Protein AF-A0A3N5Z4B0-F1 (afdb_monomer)

Sequence (175 aa):
MTDTQWPRFEVFLIEDDGKPAEHVGSVHAPDSEMALLNARDVFVRRPQCRGLWVAPAAHVLFKTAQELTDSPPPRQSEPQGTDEERYLVFAKPNHREPLALAHCLSAQSPESALALALALSRTSDCPLWAVVPEAKLTRSSSNEVEAFFQPAETKHYKMHSDFPTGRQMKEIRQK

Solvent-accessible surface area (backbone atoms only — not comparable to full-atom values): 10492 Å² total; per-residue (Å²): 132,83,79,86,72,54,55,50,27,36,33,31,41,18,49,43,98,89,48,60,46,26,58,78,52,72,48,68,26,94,47,71,68,55,33,47,55,52,45,41,74,70,74,60,72,90,65,68,71,69,43,46,34,37,31,51,42,93,61,46,48,73,44,40,48,66,54,44,69,78,55,62,54,64,76,78,72,72,92,86,67,93,62,70,44,51,31,41,33,26,39,14,66,43,96,89,48,65,39,26,54,71,48,79,44,75,25,78,42,68,52,46,37,47,38,53,49,58,71,70,47,89,67,92,68,38,61,36,37,37,32,36,48,51,91,61,48,47,67,60,67,93,81,65,74,79,60,97,75,59,78,66,86,84,60,83,72,90,51,71,82,81,58,61,57,72,60,56,53,53,58,60,74,73,108

Foldseek 3Di:
DPDPWAFKKWKWFDQDPPFFTFTDGMDGDNDQVRRQVVCCVPPVDPGRTQKMKIFGPVQKDKDFLVNCVVDPQDDDDDDPDPDWFKKFKWFQLDPPRTGGGDDIDTDPDQSNVVNVVCVVDPRNHTGMMMIHTPVRMDMDDNPPDDPPCPPPPVDDDPDVVVVPVVVVVVVVVVD

Structure (mmCIF, N/CA/C/O backbone):
data_AF-A0A3N5Z4B0-F1
#
_entry.id   AF-A0A3N5Z4B0-F1
#
loop_
_atom_site.group_PDB
_atom_site.id
_atom_site.type_symbol
_atom_site.label_atom_id
_atom_site.label_alt_id
_atom_site.label_comp_id
_atom_site.label_asym_id
_atom_site.label_entity_id
_atom_site.label_seq_id
_atom_site.pdbx_PDB_ins_code
_atom_site.Cartn_x
_atom_site.Cartn_y
_atom_site.Cartn_z
_atom_site.occupancy
_atom_site.B_iso_or_equiv
_atom_site.auth_seq_id
_atom_site.auth_comp_id
_atom_site.auth_asym_id
_atom_site.auth_atom_id
_atom_site.pdbx_PDB_model_num
ATOM 1 N N . MET A 1 1 ? -23.353 16.681 -8.357 1.00 40.31 1 MET A N 1
ATOM 2 C CA . MET A 1 1 ? -22.603 16.257 -9.554 1.00 40.31 1 MET A CA 1
ATOM 3 C C . MET A 1 1 ? -21.857 15.004 -9.158 1.00 40.31 1 MET A C 1
ATOM 5 O O . MET A 1 1 ? -21.131 15.062 -8.177 1.00 40.31 1 MET A O 1
ATOM 9 N N . THR A 1 2 ? -22.153 13.873 -9.791 1.00 51.22 2 THR A N 1
ATOM 10 C CA . THR A 1 2 ? -21.483 12.601 -9.502 1.00 51.22 2 THR A CA 1
ATOM 11 C C . THR A 1 2 ? -20.027 12.743 -9.916 1.00 51.22 2 THR A C 1
ATOM 13 O O . THR A 1 2 ? -19.764 13.191 -11.030 1.00 51.22 2 THR A O 1
ATOM 16 N N . ASP A 1 3 ? -19.106 12.457 -9.003 1.00 67.19 3 ASP A N 1
ATOM 17 C CA . ASP A 1 3 ? -17.679 12.508 -9.290 1.00 67.19 3 ASP A CA 1
ATOM 18 C C . ASP A 1 3 ? -17.359 11.510 -10.414 1.00 67.19 3 ASP A C 1
ATOM 20 O O . ASP A 1 3 ? -17.664 10.323 -10.306 1.00 67.19 3 ASP A O 1
ATOM 24 N N . THR A 1 4 ? -16.832 12.011 -11.531 1.00 79.88 4 THR A N 1
ATOM 25 C CA . THR A 1 4 ? -16.453 11.201 -12.702 1.00 79.88 4 THR A CA 1
ATOM 26 C C . THR A 1 4 ? -15.080 10.549 -12.504 1.00 79.88 4 THR A C 1
ATOM 28 O O . THR A 1 4 ? -14.633 9.781 -13.355 1.00 79.88 4 THR A O 1
ATOM 31 N N . GLN A 1 5 ? -14.379 10.860 -11.409 1.00 82.44 5 GLN A N 1
ATOM 32 C CA . GLN A 1 5 ? -13.093 10.248 -11.100 1.00 82.44 5 GLN A CA 1
ATOM 33 C C . GLN A 1 5 ? -13.281 8.780 -10.696 1.00 82.44 5 GLN A C 1
ATOM 35 O O . GLN A 1 5 ? -14.151 8.426 -9.901 1.00 82.44 5 GLN A O 1
ATOM 40 N N . TRP A 1 6 ? -12.451 7.909 -11.267 1.00 92.75 6 TRP A N 1
ATOM 41 C CA . TRP A 1 6 ? -12.376 6.502 -10.875 1.00 92.75 6 TRP A CA 1
ATOM 42 C C . TRP A 1 6 ? -11.921 6.349 -9.417 1.00 92.75 6 TRP A C 1
ATOM 44 O O . TRP A 1 6 ? -11.273 7.254 -8.892 1.00 92.75 6 TRP A O 1
ATOM 54 N N . PRO A 1 7 ? -12.223 5.220 -8.746 1.00 94.38 7 PRO A N 1
ATOM 55 C CA . PRO A 1 7 ? -11.762 4.999 -7.383 1.00 94.38 7 PRO A CA 1
ATOM 56 C C . PRO A 1 7 ? -10.231 4.997 -7.293 1.00 94.38 7 PRO A C 1
ATOM 58 O O . PRO A 1 7 ? -9.518 4.608 -8.223 1.00 94.38 7 PRO A O 1
ATOM 61 N N . ARG A 1 8 ? -9.727 5.457 -6.143 1.00 96.12 8 ARG A N 1
ATOM 62 C CA . ARG A 1 8 ? -8.293 5.537 -5.856 1.00 96.12 8 ARG A CA 1
ATOM 63 C C . ARG A 1 8 ? -7.782 4.243 -5.230 1.00 96.12 8 ARG A C 1
ATOM 65 O O . ARG A 1 8 ? -8.421 3.678 -4.343 1.00 96.12 8 ARG A O 1
ATOM 72 N N . PHE A 1 9 ? -6.593 3.835 -5.644 1.00 97.38 9 PHE A N 1
ATOM 73 C CA . PHE A 1 9 ? -5.849 2.695 -5.129 1.00 97.38 9 PHE A CA 1
ATOM 74 C C . PHE A 1 9 ? -4.490 3.161 -4.621 1.00 97.38 9 PHE A C 1
ATOM 76 O O . PHE A 1 9 ? -3.819 3.949 -5.281 1.00 97.38 9 PHE A O 1
ATOM 83 N N . GLU A 1 10 ? -4.092 2.668 -3.456 1.00 97.50 10 GLU A N 1
ATOM 84 C CA . GLU A 1 10 ? -2.750 2.832 -2.905 1.00 97.50 10 GLU A CA 1
ATOM 85 C C . GLU A 1 10 ? -1.850 1.708 -3.432 1.00 97.50 10 GLU A C 1
ATOM 87 O O . GLU A 1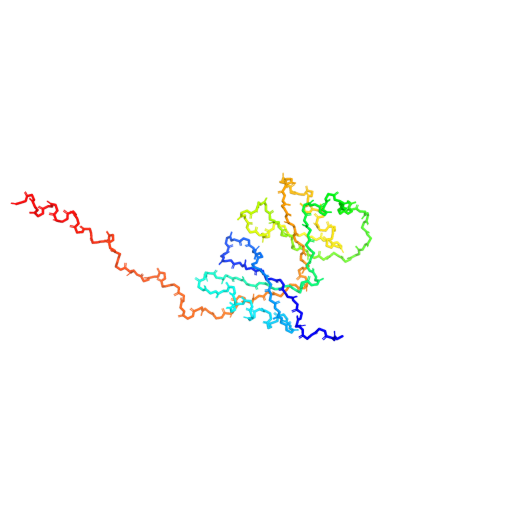 10 ? -2.284 0.558 -3.546 1.00 97.50 10 GLU A O 1
ATOM 92 N N . VAL A 1 11 ? -0.609 2.051 -3.771 1.00 96.62 11 VAL A N 1
ATOM 93 C CA . VAL A 1 11 ? 0.344 1.175 -4.459 1.00 96.62 11 VAL A CA 1
ATOM 94 C C . VAL A 1 11 ? 1.533 0.881 -3.556 1.00 96.62 11 VAL A C 1
ATOM 96 O O . VAL A 1 11 ? 2.142 1.798 -2.998 1.00 96.62 11 VAL A O 1
ATOM 99 N N . PHE A 1 12 ? 1.896 -0.397 -3.474 1.00 95.62 12 PHE A N 1
ATOM 100 C CA . PHE A 1 12 ? 3.052 -0.886 -2.735 1.00 95.62 12 PHE A CA 1
ATOM 101 C C . PHE A 1 12 ? 3.999 -1.635 -3.675 1.00 95.62 12 PHE A C 1
ATOM 103 O O . PHE A 1 12 ? 3.573 -2.525 -4.410 1.00 95.62 12 PHE A O 1
ATOM 110 N N . LEU A 1 13 ? 5.277 -1.276 -3.656 1.00 93.44 13 LEU A N 1
ATOM 111 C CA . LEU A 1 13 ? 6.328 -1.832 -4.497 1.00 93.44 13 LEU A CA 1
ATOM 112 C C . LEU A 1 13 ? 7.292 -2.656 -3.645 1.00 93.44 13 LEU A C 1
ATOM 114 O O . LEU A 1 13 ? 7.713 -2.225 -2.576 1.00 93.44 13 LEU A O 1
ATOM 118 N N . ILE A 1 14 ? 7.680 -3.821 -4.148 1.00 92.25 14 ILE A N 1
ATOM 119 C CA . ILE A 1 14 ? 8.822 -4.583 -3.652 1.00 92.25 14 ILE A CA 1
ATOM 120 C C . ILE A 1 14 ? 9.889 -4.510 -4.732 1.00 92.25 14 ILE A C 1
ATOM 122 O O . ILE A 1 14 ? 9.695 -5.028 -5.834 1.00 92.25 14 ILE A O 1
ATOM 126 N N . GLU A 1 15 ? 11.007 -3.857 -4.433 1.00 87.69 15 GLU A N 1
ATOM 127 C CA . GLU A 1 15 ? 12.102 -3.726 -5.397 1.00 87.69 15 GLU A CA 1
ATOM 128 C C . GLU A 1 15 ? 12.866 -5.048 -5.578 1.00 87.69 15 GLU A C 1
ATOM 130 O O . GLU A 1 15 ? 13.144 -5.435 -6.711 1.00 87.69 15 GLU A O 1
ATOM 135 N N . ASP A 1 16 ? 13.162 -5.754 -4.478 1.00 85.06 16 ASP A N 1
ATOM 136 C CA . ASP A 1 16 ? 14.013 -6.954 -4.440 1.00 85.06 16 ASP A CA 1
ATOM 137 C C . ASP A 1 16 ? 13.591 -7.919 -3.306 1.00 85.06 16 ASP A C 1
ATOM 139 O O . ASP A 1 16 ? 12.924 -7.498 -2.360 1.00 85.06 16 ASP A O 1
ATOM 143 N N . ASP A 1 17 ? 13.998 -9.194 -3.364 1.00 79.06 17 ASP A N 1
ATOM 144 C CA . ASP A 1 17 ? 13.603 -10.266 -2.422 1.00 79.06 17 ASP A CA 1
ATOM 145 C C . ASP A 1 17 ? 14.008 -9.980 -0.960 1.00 79.06 17 ASP A C 1
ATOM 147 O O . ASP A 1 17 ? 13.403 -10.502 -0.023 1.00 79.06 17 ASP A O 1
ATOM 151 N N . GLY A 1 18 ? 15.029 -9.144 -0.750 1.00 84.38 18 GLY A N 1
ATOM 152 C CA . GLY A 1 18 ? 15.497 -8.742 0.579 1.00 84.38 18 GLY A CA 1
ATOM 153 C C . GLY A 1 18 ? 14.830 -7.487 1.149 1.00 84.38 18 GLY A C 1
ATOM 154 O O . GLY A 1 18 ? 15.121 -7.128 2.292 1.00 84.38 18 GLY A O 1
ATOM 155 N N . LYS A 1 19 ? 13.983 -6.792 0.378 1.00 89.06 19 LYS A N 1
ATOM 156 C CA . LYS A 1 19 ? 13.379 -5.520 0.794 1.00 89.06 19 LYS A CA 1
ATOM 157 C C . LYS A 1 19 ? 11.904 -5.685 1.176 1.00 89.06 19 LYS A C 1
ATOM 159 O O . LYS A 1 19 ? 11.181 -6.442 0.529 1.00 89.06 19 LYS A O 1
ATOM 164 N N . PRO A 1 20 ? 11.432 -4.981 2.221 1.00 92.81 20 PRO A N 1
ATOM 165 C CA . PRO A 1 20 ? 10.012 -4.948 2.546 1.00 92.81 20 PRO A CA 1
ATOM 166 C C . PRO A 1 20 ? 9.216 -4.250 1.435 1.00 92.81 20 PRO A C 1
ATOM 168 O O . PRO A 1 20 ? 9.765 -3.482 0.649 1.00 92.81 20 PRO A O 1
ATOM 171 N N . ALA A 1 21 ? 7.904 -4.485 1.396 1.00 94.00 21 ALA A N 1
ATOM 172 C CA . ALA A 1 21 ? 7.019 -3.719 0.526 1.00 94.00 21 ALA A CA 1
ATOM 173 C C . ALA A 1 21 ? 6.961 -2.255 0.984 1.00 94.00 21 ALA A C 1
ATOM 175 O O . ALA A 1 21 ? 6.724 -1.981 2.161 1.00 94.00 21 ALA A O 1
ATOM 176 N N . GLU A 1 22 ? 7.137 -1.326 0.053 1.00 95.19 22 GLU A N 1
ATOM 177 C CA . GLU A 1 22 ? 7.144 0.113 0.299 1.00 95.19 22 GLU A CA 1
ATOM 178 C C . GLU A 1 22 ? 5.954 0.774 -0.391 1.00 95.19 22 GLU A C 1
ATOM 180 O O . GLU A 1 22 ? 5.670 0.503 -1.554 1.00 95.19 22 GLU A O 1
ATOM 185 N N . HIS A 1 23 ? 5.247 1.660 0.305 1.00 95.94 23 HIS A N 1
ATOM 186 C CA . HIS A 1 23 ? 4.210 2.485 -0.308 1.00 95.94 23 HIS A CA 1
ATOM 187 C C . HIS A 1 23 ? 4.854 3.558 -1.188 1.00 95.94 23 HIS A C 1
ATOM 189 O O . HIS A 1 23 ? 5.648 4.371 -0.711 1.00 95.94 23 HIS A O 1
ATOM 195 N N . VAL A 1 24 ? 4.503 3.555 -2.475 1.00 94.38 24 VAL A N 1
ATOM 196 C CA . VAL A 1 24 ? 5.103 4.441 -3.490 1.00 94.38 24 VAL A CA 1
ATOM 197 C C . VAL A 1 24 ? 4.158 5.543 -3.964 1.00 94.38 24 VAL A C 1
ATOM 199 O O . VAL A 1 24 ? 4.610 6.540 -4.527 1.00 94.38 24 VAL A O 1
ATOM 202 N N . GLY A 1 25 ? 2.852 5.401 -3.728 1.00 94.50 25 GLY A N 1
ATOM 203 C CA . GLY A 1 25 ? 1.864 6.411 -4.095 1.00 94.50 25 GLY A CA 1
ATOM 204 C C . GLY A 1 25 ? 0.483 5.831 -4.367 1.00 94.50 25 GLY A C 1
ATOM 205 O O . GLY A 1 25 ? 0.129 4.770 -3.861 1.00 94.50 25 GLY A O 1
ATOM 206 N N . SER A 1 26 ? -0.300 6.543 -5.178 1.00 96.25 26 SER A N 1
ATOM 207 C CA . SER A 1 26 ? -1.664 6.152 -5.535 1.00 96.25 26 SER A CA 1
ATOM 208 C C . SER A 1 26 ? -1.949 6.289 -7.030 1.00 96.25 26 SER A C 1
ATOM 210 O O . SER A 1 26 ? -1.309 7.074 -7.732 1.00 96.25 26 SER A O 1
ATOM 212 N N . VAL A 1 27 ? -2.926 5.522 -7.512 1.00 96.19 27 VAL A N 1
ATOM 213 C CA . VAL A 1 27 ? -3.449 5.560 -8.885 1.00 96.19 27 VAL A CA 1
ATOM 214 C C . VAL A 1 27 ? -4.972 5.547 -8.872 1.00 96.19 27 VAL A C 1
ATOM 216 O O . VAL A 1 27 ? -5.582 5.072 -7.918 1.00 96.19 27 VAL A O 1
ATOM 219 N N . HIS A 1 28 ? -5.596 6.039 -9.939 1.00 95.88 28 HIS A N 1
ATOM 220 C CA . HIS A 1 28 ? -7.036 5.890 -10.150 1.00 95.88 28 HIS A CA 1
ATOM 221 C C . HIS A 1 28 ? -7.282 4.819 -11.213 1.00 95.88 28 HIS A C 1
ATOM 223 O O . HIS A 1 28 ? -6.606 4.797 -12.245 1.00 95.88 28 HIS A O 1
ATOM 229 N N . ALA A 1 29 ? -8.225 3.920 -10.954 1.00 95.19 29 ALA A N 1
ATOM 230 C CA . ALA A 1 29 ? -8.558 2.817 -11.850 1.00 95.19 29 ALA A CA 1
ATOM 231 C C . ALA A 1 29 ? -9.988 2.324 -11.585 1.00 95.19 29 ALA A C 1
ATOM 233 O O . ALA A 1 29 ? -10.480 2.499 -10.474 1.00 95.19 29 ALA A O 1
ATOM 234 N N . PRO A 1 30 ? -10.671 1.720 -12.569 1.00 94.50 30 PRO A N 1
ATOM 235 C CA . PRO A 1 30 ? -12.011 1.169 -12.366 1.00 94.50 30 PRO A CA 1
ATOM 236 C C . PRO A 1 30 ? -12.022 -0.087 -11.473 1.00 94.50 30 PRO A C 1
ATOM 238 O O . PRO A 1 30 ? -12.991 -0.310 -10.752 1.00 94.50 30 PRO A O 1
ATOM 241 N N . ASP A 1 31 ? -10.949 -0.880 -11.495 1.00 94.56 31 ASP A N 1
ATOM 242 C CA . ASP A 1 31 ? -10.788 -2.138 -10.760 1.00 94.56 31 ASP A CA 1
ATOM 243 C C . ASP A 1 31 ? -9.314 -2.363 -10.360 1.00 94.56 31 ASP A C 1
ATOM 245 O O . ASP A 1 31 ? -8.430 -1.582 -10.727 1.00 94.56 31 ASP A O 1
ATOM 249 N N . SER A 1 32 ? -9.044 -3.412 -9.576 1.00 94.00 32 SER A N 1
ATOM 250 C CA . SER A 1 32 ? -7.705 -3.693 -9.048 1.00 94.00 32 SER A CA 1
ATOM 251 C C . SER A 1 32 ? -6.712 -4.226 -10.088 1.00 94.00 32 SER A C 1
ATOM 253 O O . SER A 1 32 ? -5.514 -3.982 -9.942 1.00 94.00 32 SER A O 1
ATOM 255 N N . GLU A 1 33 ? -7.163 -4.904 -11.145 1.00 93.06 33 GLU A N 1
ATOM 256 C CA . GLU A 1 33 ? -6.275 -5.381 -12.213 1.00 93.06 33 GLU A CA 1
ATOM 257 C C . GLU A 1 33 ? -5.783 -4.204 -13.058 1.00 93.06 33 GLU A C 1
ATOM 259 O O . GLU A 1 33 ? -4.582 -4.043 -13.290 1.00 93.06 33 GLU A O 1
ATOM 264 N N . MET A 1 34 ? -6.695 -3.309 -13.441 1.00 94.69 34 MET A N 1
ATOM 265 C CA . MET A 1 34 ? -6.344 -2.079 -14.140 1.00 94.69 34 MET A CA 1
ATOM 266 C C . MET A 1 34 ? -5.505 -1.152 -13.247 1.00 94.69 34 MET A C 1
ATOM 268 O O . MET A 1 34 ? -4.604 -0.469 -13.738 1.00 94.69 34 MET A O 1
ATOM 272 N N . ALA A 1 35 ? -5.729 -1.165 -11.926 1.00 95.69 35 ALA A N 1
ATOM 273 C CA . ALA A 1 35 ? -4.867 -0.461 -10.979 1.00 95.69 35 ALA A CA 1
ATOM 274 C C . ALA A 1 35 ? -3.425 -0.990 -11.007 1.00 95.69 35 ALA A C 1
ATOM 276 O O . ALA A 1 35 ? -2.502 -0.178 -11.005 1.00 95.69 35 ALA A O 1
ATOM 277 N N . LEU A 1 36 ? -3.212 -2.312 -11.082 1.00 93.25 36 LEU A N 1
ATOM 278 C CA . LEU A 1 36 ? -1.871 -2.898 -11.211 1.00 93.25 36 LEU A CA 1
ATOM 279 C C . LEU A 1 36 ? -1.181 -2.467 -12.508 1.00 93.25 36 LEU A C 1
ATOM 281 O O . LEU A 1 36 ? -0.012 -2.085 -12.475 1.00 93.25 36 LEU A O 1
ATOM 285 N N . LEU A 1 37 ? -1.898 -2.476 -13.635 1.00 92.12 37 LEU A N 1
ATOM 286 C CA . LEU A 1 37 ? -1.354 -2.032 -14.923 1.00 92.12 37 LEU A CA 1
ATOM 287 C C . LEU A 1 37 ? -0.954 -0.551 -14.886 1.00 92.12 37 LEU A C 1
ATOM 289 O O . LEU A 1 37 ? 0.167 -0.202 -15.258 1.00 92.12 37 LEU A O 1
ATOM 293 N N . ASN A 1 38 ?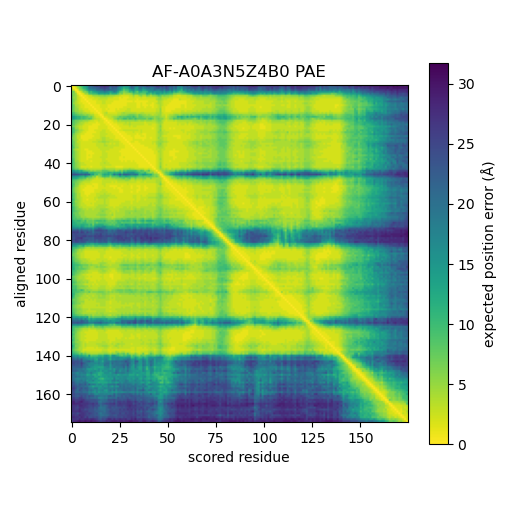 -1.831 0.307 -14.358 1.00 93.75 38 ASN A N 1
ATOM 294 C CA . ASN A 1 38 ? -1.549 1.733 -14.192 1.00 93.75 38 ASN A CA 1
ATOM 295 C C . ASN A 1 38 ? -0.361 1.962 -13.247 1.00 93.75 38 ASN A C 1
ATOM 297 O O . ASN A 1 38 ? 0.524 2.768 -13.533 1.00 93.75 38 ASN A O 1
ATOM 301 N N . ALA A 1 39 ? -0.316 1.236 -12.130 1.00 93.50 39 ALA A N 1
ATOM 302 C CA . ALA A 1 39 ? 0.761 1.319 -11.155 1.00 93.50 39 ALA A CA 1
ATOM 303 C C . ALA A 1 39 ? 2.106 0.875 -11.748 1.00 93.50 39 ALA A C 1
ATOM 305 O O . ALA A 1 39 ? 3.115 1.548 -11.533 1.00 93.50 39 ALA A O 1
ATOM 306 N N . ARG A 1 40 ? 2.125 -0.193 -12.552 1.00 90.44 40 ARG A N 1
ATOM 307 C CA . ARG A 1 40 ? 3.313 -0.635 -13.291 1.00 90.44 40 ARG A CA 1
ATOM 308 C C . ARG A 1 40 ? 3.827 0.472 -14.210 1.00 90.44 40 ARG A C 1
ATOM 310 O O . ARG A 1 40 ? 5.004 0.815 -14.164 1.00 90.44 40 ARG A O 1
ATOM 317 N N . ASP A 1 41 ? 2.954 1.067 -15.015 1.00 89.06 41 ASP A N 1
ATOM 318 C CA . ASP A 1 41 ? 3.362 2.045 -16.029 1.00 89.06 41 ASP A CA 1
ATOM 319 C C . ASP A 1 41 ? 3.863 3.375 -15.424 1.00 89.06 41 ASP A C 1
ATOM 321 O O . ASP A 1 41 ? 4.688 4.073 -16.037 1.00 89.06 41 ASP A O 1
ATOM 325 N N . VAL A 1 42 ? 3.379 3.718 -14.223 1.00 91.38 42 VAL A N 1
ATOM 326 C CA . VAL A 1 42 ? 3.740 4.934 -13.477 1.00 91.38 42 VAL A CA 1
ATOM 327 C C . VAL A 1 42 ? 4.975 4.725 -12.597 1.00 91.38 42 VAL A C 1
ATOM 329 O O . VAL A 1 42 ? 5.913 5.518 -12.682 1.00 91.38 42 VAL A O 1
ATOM 332 N N . PHE A 1 43 ? 4.995 3.678 -11.767 1.00 90.44 43 PHE A N 1
ATOM 333 C CA . PHE A 1 43 ? 6.012 3.497 -10.722 1.00 90.44 43 PHE A CA 1
ATOM 334 C C . PHE A 1 43 ? 7.160 2.572 -11.131 1.00 90.44 43 PHE A C 1
ATOM 336 O O . PHE A 1 43 ? 8.257 2.681 -10.588 1.00 90.44 43 PHE A O 1
ATOM 343 N N . VAL A 1 44 ? 6.962 1.701 -12.122 1.00 86.50 44 VAL A N 1
ATOM 344 C CA . VAL A 1 44 ? 7.954 0.694 -12.527 1.00 86.50 44 VAL A CA 1
ATOM 345 C C . VAL A 1 44 ? 8.624 1.106 -13.841 1.00 86.50 44 VAL A C 1
ATOM 347 O O . VAL A 1 44 ? 8.514 0.450 -14.876 1.00 86.50 44 VAL A O 1
ATOM 350 N N . ARG A 1 45 ? 9.352 2.232 -13.826 1.00 76.12 45 ARG A N 1
ATOM 351 C CA . ARG A 1 45 ? 10.143 2.703 -14.981 1.00 76.12 45 ARG A CA 1
ATOM 352 C C . ARG A 1 45 ? 11.642 2.593 -14.732 1.00 76.12 45 ARG A C 1
ATOM 354 O O . ARG A 1 45 ? 12.260 3.530 -14.241 1.00 76.12 45 ARG A O 1
ATOM 361 N N . ARG A 1 46 ? 12.238 1.470 -15.144 1.00 69.00 46 ARG A N 1
ATOM 362 C CA . ARG A 1 46 ? 13.687 1.189 -15.052 1.00 69.00 46 ARG A CA 1
ATOM 363 C C . ARG A 1 46 ? 14.316 0.997 -13.643 1.00 69.00 46 ARG A C 1
ATOM 365 O O . ARG A 1 46 ? 15.545 1.044 -13.594 1.00 69.00 46 ARG A O 1
ATOM 372 N N . PRO A 1 47 ? 13.599 0.700 -12.537 1.00 65.75 47 PRO A N 1
ATOM 373 C CA . PRO A 1 47 ? 14.180 -0.035 -11.414 1.00 65.75 47 PRO A CA 1
ATOM 374 C C . PRO A 1 47 ? 13.855 -1.535 -11.497 1.00 65.75 47 PRO A C 1
ATOM 376 O O . PRO A 1 47 ? 13.009 -1.970 -12.283 1.00 65.75 47 PRO A O 1
ATOM 379 N N . GLN A 1 48 ? 14.538 -2.317 -10.662 1.00 73.00 48 GLN A N 1
ATOM 380 C CA . GLN A 1 48 ? 14.135 -3.679 -10.325 1.00 73.00 48 GLN A CA 1
ATOM 381 C C . GLN A 1 48 ? 12.780 -3.610 -9.606 1.00 73.00 48 GLN A C 1
ATOM 383 O O . GLN A 1 48 ? 12.596 -2.816 -8.687 1.00 73.00 48 GLN A O 1
ATOM 388 N N . CYS A 1 49 ? 11.810 -4.385 -10.078 1.00 82.75 49 CYS A N 1
ATOM 389 C CA . CYS A 1 49 ? 10.512 -4.542 -9.438 1.00 82.75 49 CYS A CA 1
ATOM 390 C C . CYS A 1 49 ? 10.256 -6.033 -9.337 1.00 82.75 49 CYS A C 1
ATOM 392 O O . CYS A 1 49 ? 10.028 -6.704 -10.344 1.00 82.75 49 CYS A O 1
ATOM 394 N N . ARG A 1 50 ? 10.309 -6.538 -8.112 1.00 85.50 50 ARG A N 1
ATOM 395 C CA . ARG A 1 50 ? 10.054 -7.936 -7.797 1.00 85.50 50 ARG A CA 1
ATOM 396 C C . ARG A 1 50 ? 8.567 -8.228 -7.645 1.00 85.50 50 ARG A C 1
ATOM 398 O O . ARG A 1 50 ? 8.115 -9.309 -8.020 1.00 85.50 50 ARG A O 1
ATOM 405 N N . GLY A 1 51 ? 7.817 -7.277 -7.098 1.00 89.44 51 GLY A N 1
ATOM 406 C CA . GLY A 1 51 ? 6.385 -7.419 -6.878 1.00 89.44 51 GLY A CA 1
ATOM 407 C C . GLY A 1 51 ? 5.689 -6.076 -6.724 1.00 89.44 51 GLY A C 1
ATOM 408 O O . GLY A 1 51 ? 6.267 -5.115 -6.222 1.00 89.44 51 GLY A O 1
ATOM 409 N N . LEU A 1 52 ? 4.432 -6.030 -7.148 1.00 92.31 52 LEU A N 1
ATOM 410 C CA . LEU A 1 52 ? 3.588 -4.849 -7.077 1.00 92.31 52 LEU A CA 1
ATOM 411 C C . LEU A 1 52 ? 2.254 -5.225 -6.448 1.00 92.31 52 LEU A C 1
ATOM 413 O O . LEU A 1 52 ? 1.602 -6.177 -6.878 1.00 92.31 52 LEU A O 1
ATOM 417 N N . TRP A 1 53 ? 1.844 -4.491 -5.424 1.00 95.31 53 TRP A N 1
ATOM 418 C CA . TRP A 1 53 ? 0.573 -4.701 -4.746 1.00 95.31 53 TRP A CA 1
ATOM 419 C C . TRP A 1 53 ? -0.273 -3.436 -4.804 1.00 95.31 53 TRP A C 1
ATOM 421 O O . TRP A 1 53 ? 0.245 -2.322 -4.739 1.00 95.31 53 TRP A O 1
ATOM 431 N N . VAL A 1 54 ? -1.587 -3.611 -4.884 1.00 96.81 54 VAL A N 1
ATOM 432 C CA . VAL A 1 54 ? -2.553 -2.511 -4.861 1.00 96.81 54 VAL A CA 1
ATOM 433 C C . VAL A 1 54 ? -3.667 -2.804 -3.870 1.00 96.81 54 VAL A C 1
ATOM 435 O O . VAL A 1 54 ? -4.134 -3.939 -3.757 1.00 96.81 54 VAL A O 1
ATOM 438 N N . ALA A 1 55 ? -4.107 -1.774 -3.157 1.00 96.94 55 ALA A N 1
ATOM 439 C CA . ALA A 1 55 ? -5.261 -1.837 -2.269 1.00 96.94 55 ALA A CA 1
ATOM 440 C C . ALA A 1 55 ? -6.185 -0.640 -2.533 1.00 96.94 55 ALA A C 1
ATOM 442 O O . ALA A 1 55 ? -5.688 0.467 -2.744 1.00 96.94 55 ALA A O 1
ATOM 443 N N . PRO A 1 56 ? -7.519 -0.808 -2.502 1.00 96.62 56 PRO A N 1
ATOM 444 C CA . PRO A 1 56 ? -8.432 0.326 -2.588 1.00 96.62 56 PRO A CA 1
ATOM 445 C C . PRO A 1 56 ? -8.177 1.301 -1.436 1.00 96.62 56 PRO A C 1
ATOM 447 O O . PRO A 1 56 ? -8.173 0.894 -0.274 1.00 96.62 56 PRO A O 1
ATOM 450 N N . ALA A 1 57 ? -8.023 2.592 -1.733 1.00 95.69 57 ALA A N 1
ATOM 451 C CA . ALA A 1 57 ? -7.703 3.607 -0.727 1.00 95.69 57 ALA A CA 1
ATOM 452 C C . ALA A 1 57 ? -8.771 3.702 0.377 1.00 95.69 57 ALA A C 1
ATOM 454 O O . ALA A 1 57 ? -8.448 3.991 1.522 1.00 95.69 57 ALA A O 1
ATOM 455 N N . ALA A 1 58 ? -10.029 3.378 0.059 1.00 94.25 58 ALA A N 1
ATOM 456 C CA . ALA A 1 58 ? -11.129 3.322 1.024 1.00 94.25 58 ALA A CA 1
ATOM 457 C C . ALA A 1 58 ? -10.942 2.265 2.132 1.00 94.25 58 ALA A C 1
ATOM 459 O O . ALA A 1 58 ? -11.589 2.350 3.172 1.00 94.25 58 ALA A O 1
ATOM 460 N N . HIS A 1 59 ? -10.079 1.270 1.913 1.00 94.00 59 HIS A N 1
ATOM 461 C CA . HIS A 1 59 ? -9.773 0.214 2.879 1.00 94.00 59 HIS A CA 1
ATOM 462 C C . HIS A 1 59 ? -8.399 0.380 3.539 1.00 94.00 59 HIS A C 1
ATOM 464 O O . HIS A 1 59 ? -8.038 -0.439 4.382 1.00 94.00 59 HIS A O 1
ATOM 470 N N . VAL A 1 60 ? -7.635 1.416 3.178 1.00 95.06 60 VAL A N 1
ATOM 471 C CA . VAL A 1 60 ? -6.337 1.708 3.793 1.00 95.06 60 VAL A CA 1
ATOM 472 C C . VAL A 1 60 ? -6.530 2.757 4.879 1.00 95.06 60 VAL A C 1
ATOM 474 O O . VAL A 1 60 ? -6.927 3.888 4.606 1.00 95.06 60 VAL A O 1
ATOM 477 N N . LEU A 1 61 ? -6.228 2.387 6.121 1.00 94.81 61 LEU A N 1
ATOM 478 C CA . LEU A 1 61 ? -6.264 3.315 7.243 1.00 94.81 61 LEU A CA 1
ATOM 479 C C . LEU A 1 61 ? -4.909 4.009 7.358 1.00 94.81 61 LEU A C 1
ATOM 481 O O . LEU A 1 61 ? -3.927 3.348 7.681 1.00 94.81 61 LEU A O 1
ATOM 485 N N . PHE A 1 62 ? -4.861 5.324 7.161 1.00 94.81 62 PHE A N 1
ATOM 486 C CA . PHE A 1 62 ? -3.695 6.142 7.496 1.00 94.81 62 PHE A CA 1
ATOM 487 C C . PHE A 1 62 ? -3.891 6.803 8.861 1.00 94.81 62 PHE A C 1
ATOM 489 O O . PHE A 1 62 ? -4.979 7.294 9.163 1.00 94.81 62 PHE A O 1
ATOM 496 N N . LYS A 1 63 ? -2.836 6.820 9.679 1.00 93.69 63 LYS A N 1
ATOM 497 C CA . LYS A 1 63 ? -2.800 7.522 10.966 1.00 93.69 63 LYS A CA 1
ATOM 498 C C . LYS A 1 63 ? -1.477 8.245 11.134 1.00 93.69 63 LYS A C 1
ATOM 500 O O . LYS A 1 63 ? -0.406 7.642 11.068 1.00 93.69 63 LYS A O 1
ATOM 505 N N . THR A 1 64 ? -1.558 9.546 11.357 1.00 93.44 64 THR A N 1
ATOM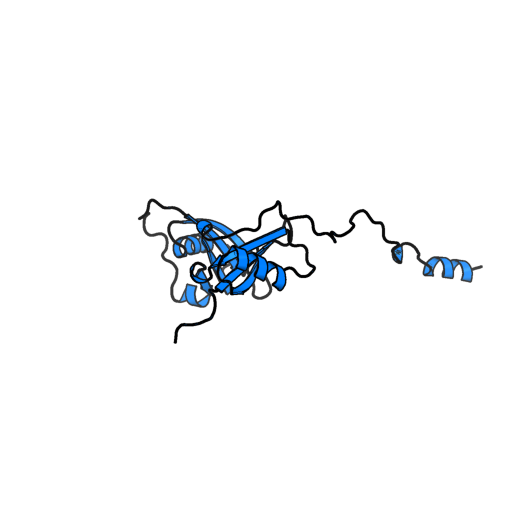 506 C CA . THR A 1 64 ? -0.402 10.381 11.694 1.00 93.44 64 THR A CA 1
ATOM 507 C C . THR A 1 64 ? -0.062 10.281 13.181 1.00 93.44 64 THR A C 1
ATOM 509 O O . THR A 1 64 ? -0.906 9.917 14.002 1.00 93.44 64 THR A O 1
ATOM 512 N N . ALA A 1 65 ? 1.166 10.650 13.554 1.00 89.94 65 ALA A N 1
ATOM 513 C CA . ALA A 1 65 ? 1.567 10.724 14.963 1.00 89.94 65 ALA A CA 1
ATOM 514 C C . ALA A 1 65 ? 0.656 11.655 15.796 1.00 89.94 65 ALA A C 1
ATOM 516 O O . ALA A 1 65 ? 0.341 11.357 16.950 1.00 89.94 65 ALA A O 1
ATOM 517 N N . GLN A 1 66 ? 0.179 12.752 15.194 1.00 89.94 66 GLN A N 1
ATOM 518 C CA . GLN A 1 66 ? -0.725 13.694 15.857 1.00 89.94 66 GLN A CA 1
ATOM 519 C C . GLN A 1 66 ? -2.096 13.061 16.129 1.00 89.94 66 GLN A C 1
ATOM 521 O O . GLN A 1 66 ? -2.563 13.076 17.262 1.00 89.94 66 GLN A O 1
ATOM 526 N N . GLU A 1 67 ? -2.706 12.424 15.127 1.00 90.19 67 GLU A N 1
ATOM 527 C CA . GLU A 1 67 ? -4.005 11.756 15.293 1.00 90.19 67 GLU A CA 1
ATOM 528 C C . GLU A 1 67 ? -3.953 10.615 16.314 1.00 90.19 67 GLU A C 1
ATOM 530 O O . GLU A 1 67 ? -4.930 10.387 17.021 1.00 90.19 67 GLU A O 1
ATOM 535 N N . LEU A 1 68 ? -2.821 9.909 16.405 1.00 87.81 68 LEU A N 1
ATOM 536 C CA . LEU A 1 68 ? -2.595 8.882 17.427 1.00 87.81 68 LEU A CA 1
ATOM 537 C C . LEU A 1 68 ? -2.512 9.463 18.841 1.00 87.81 68 LEU A C 1
ATOM 539 O O . LEU A 1 68 ? -2.878 8.786 19.801 1.00 87.81 68 LEU A O 1
ATOM 543 N N . THR A 1 69 ? -2.032 10.699 18.970 1.00 87.31 69 THR A N 1
ATOM 544 C CA . THR A 1 69 ? -1.979 11.413 20.249 1.00 87.31 69 THR A CA 1
ATOM 545 C C . THR A 1 69 ? -3.368 11.902 20.652 1.00 87.31 69 THR A C 1
ATOM 547 O O . THR A 1 69 ? -3.765 11.740 21.805 1.00 87.31 69 THR A O 1
ATOM 550 N N . ASP A 1 70 ? -4.120 12.453 19.697 1.00 88.31 70 ASP A N 1
ATOM 551 C CA . ASP A 1 70 ? -5.456 13.011 19.931 1.00 88.31 70 ASP A CA 1
ATOM 552 C C . ASP A 1 70 ? -6.513 11.922 20.169 1.00 88.31 70 ASP A C 1
ATOM 554 O O . ASP A 1 70 ? -7.414 12.077 20.995 1.00 88.31 70 ASP A O 1
ATOM 558 N N . SER A 1 71 ? -6.408 10.803 19.450 1.00 85.06 71 SER A N 1
ATOM 559 C CA . SER A 1 71 ? -7.326 9.671 19.537 1.00 85.06 71 SER A CA 1
ATOM 560 C C . SER A 1 71 ? -6.533 8.360 19.490 1.00 85.06 71 SER A C 1
ATOM 562 O O . SER A 1 71 ? -6.339 7.779 18.415 1.00 85.06 71 SER A O 1
ATOM 564 N N . PRO A 1 72 ? -6.035 7.886 20.648 1.00 81.62 72 PRO A N 1
ATOM 565 C CA . PRO A 1 72 ? -5.292 6.639 20.700 1.00 81.62 72 PRO A CA 1
ATOM 566 C C . PRO A 1 72 ? -6.217 5.464 20.360 1.00 81.62 72 PRO A C 1
ATOM 568 O O . PRO A 1 72 ? -7.361 5.432 20.828 1.00 81.62 72 PRO A O 1
ATOM 571 N N . PRO A 1 73 ? -5.740 4.477 19.580 1.00 81.44 73 PRO A N 1
ATOM 572 C CA . PRO A 1 73 ? -6.549 3.320 19.241 1.00 81.44 73 PRO A CA 1
ATOM 573 C C . PRO A 1 73 ? -6.920 2.547 20.516 1.00 81.44 73 PRO A C 1
ATOM 575 O O . PRO A 1 73 ? -6.126 2.499 21.468 1.00 81.44 73 PRO A O 1
ATOM 578 N N . PRO A 1 74 ? -8.119 1.942 20.563 1.00 77.31 74 PRO A N 1
ATOM 579 C CA . PRO A 1 74 ? -8.570 1.219 21.739 1.00 77.31 74 PRO A CA 1
ATOM 580 C C . PRO A 1 74 ? -7.577 0.104 22.080 1.00 77.31 74 PRO A C 1
ATOM 582 O O . PRO A 1 74 ? -7.240 -0.743 21.250 1.00 77.31 74 PRO A O 1
ATOM 585 N N . ARG A 1 75 ? -7.096 0.099 23.329 1.00 67.69 75 ARG A N 1
ATOM 586 C CA . ARG A 1 75 ? -6.286 -1.003 23.857 1.00 67.69 75 ARG A CA 1
ATOM 587 C C . ARG A 1 75 ? -7.203 -2.207 23.997 1.00 67.69 75 ARG A C 1
ATOM 589 O O . ARG A 1 75 ? -7.989 -2.212 24.934 1.00 67.69 75 ARG A O 1
ATOM 596 N N . GLN A 1 76 ? -7.124 -3.142 23.047 1.00 61.31 76 GLN A N 1
ATOM 597 C CA . GLN A 1 76 ? -7.772 -4.462 23.044 1.00 61.31 76 GLN A CA 1
ATOM 598 C C . GLN A 1 76 ? -8.862 -4.623 24.117 1.00 61.31 76 GLN A C 1
ATOM 600 O O . GLN A 1 76 ? -8.622 -5.194 25.179 1.00 61.31 76 GLN A O 1
ATOM 605 N N . SER A 1 77 ? -10.055 -4.087 23.871 1.00 48.75 77 SER A N 1
ATOM 606 C CA . SER A 1 77 ? -11.228 -4.544 24.612 1.00 48.75 77 SER A CA 1
ATOM 607 C C . S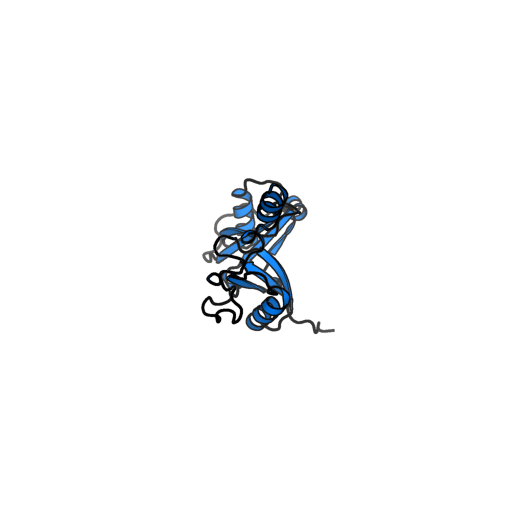ER A 1 77 ? -11.537 -5.964 24.139 1.00 48.75 77 SER A C 1
ATOM 609 O O . SER A 1 77 ? -11.418 -6.234 22.948 1.00 48.75 77 SER A O 1
ATOM 611 N N . GLU A 1 78 ? -11.842 -6.840 25.095 1.00 51.66 78 GLU A N 1
ATOM 612 C CA . GLU A 1 78 ? -12.145 -8.278 25.003 1.00 51.66 78 GLU A CA 1
ATOM 613 C C . GLU A 1 78 ? -12.618 -8.781 23.622 1.00 51.66 78 GLU A C 1
ATOM 615 O O . GLU A 1 78 ? -13.394 -8.093 22.961 1.00 51.66 78 GLU A O 1
ATOM 620 N N . PRO A 1 79 ? -12.209 -9.993 23.187 1.00 53.50 79 PRO A N 1
ATOM 621 C CA . PRO A 1 79 ? -12.467 -10.493 21.838 1.00 53.50 79 PRO A CA 1
ATOM 622 C C . PRO A 1 79 ? -13.975 -10.601 21.570 1.00 53.50 79 PRO A C 1
ATOM 624 O O . PRO A 1 79 ? -14.622 -11.579 21.936 1.00 53.50 79 PRO A O 1
ATOM 627 N N . GLN A 1 80 ? -14.532 -9.593 20.902 1.00 50.66 80 GLN A N 1
ATOM 628 C CA . GLN A 1 80 ? -15.923 -9.546 20.460 1.00 50.66 80 GLN A CA 1
ATOM 629 C C . GLN A 1 80 ? -15.964 -9.788 18.950 1.00 50.66 80 GLN A C 1
ATOM 631 O O . GLN A 1 80 ? -16.351 -8.925 18.171 1.00 50.66 80 GLN A O 1
ATOM 636 N N . GLY A 1 81 ? -15.526 -10.971 18.522 1.00 55.09 81 GLY A N 1
ATOM 637 C CA . GLY A 1 81 ? -15.610 -11.356 17.117 1.00 55.09 81 GLY A CA 1
ATOM 638 C C . GLY A 1 81 ? -14.784 -12.588 16.787 1.00 55.09 81 GLY A C 1
ATOM 639 O O . GLY A 1 81 ? -13.623 -12.688 17.170 1.00 55.09 81 GLY A O 1
ATOM 640 N N . THR A 1 82 ? -15.398 -13.528 16.077 1.00 63.50 82 THR A N 1
ATOM 641 C CA . THR A 1 82 ? -14.781 -14.771 15.590 1.00 63.50 82 THR A CA 1
ATOM 642 C C . THR A 1 82 ? -14.037 -14.605 14.261 1.00 63.50 82 THR A C 1
ATOM 644 O O . THR A 1 82 ? -13.339 -15.531 13.859 1.00 63.50 82 THR A O 1
ATOM 647 N N . ASP A 1 83 ? -14.139 -13.444 13.609 1.00 71.56 83 ASP A N 1
ATOM 648 C CA . ASP A 1 83 ? -13.441 -13.157 12.353 1.00 71.56 83 ASP A CA 1
ATOM 649 C C . ASP A 1 83 ? -12.134 -12.399 12.620 1.00 71.56 83 ASP A C 1
ATOM 651 O O . ASP A 1 83 ? -12.102 -11.177 12.777 1.00 71.56 83 ASP A O 1
ATOM 655 N N . GLU A 1 84 ? -11.037 -13.152 12.696 1.00 83.44 84 GLU A N 1
ATOM 656 C CA . GLU A 1 84 ? -9.682 -12.608 12.638 1.00 83.44 84 GLU A CA 1
ATOM 657 C C . GLU A 1 84 ? -9.248 -12.474 11.174 1.00 83.44 84 GLU A C 1
ATOM 659 O O . GLU A 1 84 ? -9.074 -13.467 10.465 1.00 83.44 84 GLU A O 1
ATOM 664 N N . GLU A 1 85 ? -9.027 -11.241 10.725 1.00 89.56 85 GLU A N 1
ATOM 665 C CA . GLU A 1 85 ? -8.433 -10.961 9.420 1.00 89.56 85 GLU A CA 1
ATOM 666 C C . GLU A 1 85 ? -6.954 -10.599 9.567 1.00 89.56 85 GLU A C 1
ATOM 668 O O . GLU A 1 85 ? -6.497 -10.084 10.592 1.00 89.56 85 GLU A O 1
ATOM 673 N N . ARG A 1 86 ? -6.178 -10.870 8.515 1.00 94.38 86 ARG A N 1
ATOM 674 C CA . ARG A 1 86 ? -4.765 -10.492 8.454 1.00 94.38 86 ARG A CA 1
ATOM 675 C C . ARG A 1 86 ? -4.619 -9.070 7.944 1.00 94.38 86 ARG A C 1
ATOM 677 O O . ARG A 1 86 ? -5.151 -8.713 6.893 1.00 94.38 86 ARG A O 1
ATOM 684 N N . TYR A 1 87 ? -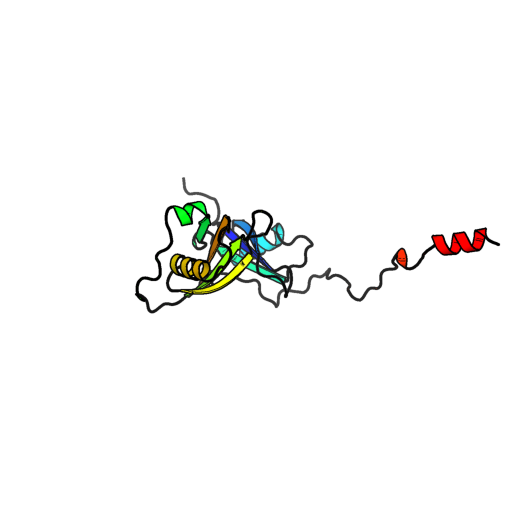3.828 -8.293 8.664 1.00 95.00 87 TYR A N 1
ATOM 685 C CA . TYR A 1 87 ? -3.507 -6.914 8.352 1.00 95.00 87 TYR A CA 1
ATOM 686 C C . TYR A 1 87 ? -2.005 -6.745 8.161 1.00 95.00 87 TYR A C 1
ATOM 688 O O . TYR A 1 87 ? -1.182 -7.256 8.925 1.00 95.00 87 TYR A O 1
ATOM 696 N N . LEU A 1 88 ? -1.662 -5.983 7.132 1.00 95.69 88 LEU A N 1
ATOM 697 C CA . LEU A 1 88 ? -0.318 -5.513 6.849 1.00 95.69 88 LEU A CA 1
ATOM 698 C C . LEU A 1 88 ? -0.193 -4.107 7.423 1.00 95.69 88 LEU A C 1
ATOM 700 O O . LEU A 1 88 ? -0.939 -3.204 7.037 1.00 95.69 88 LEU A O 1
ATOM 704 N N . VAL A 1 89 ? 0.732 -3.930 8.359 1.00 95.19 89 VAL A N 1
ATOM 705 C CA . VAL A 1 89 ? 0.993 -2.645 9.000 1.00 95.19 89 VAL A CA 1
ATOM 706 C C . VAL A 1 89 ? 2.291 -2.077 8.458 1.00 95.19 89 VAL A C 1
ATOM 708 O O . VAL A 1 89 ? 3.358 -2.684 8.576 1.00 95.19 89 VAL A O 1
ATOM 711 N N . PHE A 1 90 ? 2.185 -0.891 7.883 1.00 95.06 90 PHE A N 1
ATOM 712 C CA . PHE A 1 90 ? 3.288 -0.115 7.357 1.00 95.06 90 PHE A CA 1
ATOM 713 C C . PHE A 1 90 ? 3.6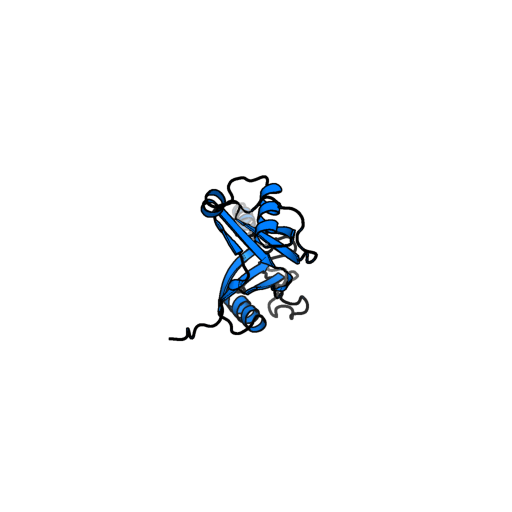08 1.019 8.322 1.00 95.06 90 PHE A C 1
ATOM 715 O O . PHE A 1 90 ? 2.707 1.678 8.849 1.00 95.06 90 PHE A O 1
ATOM 722 N N . ALA A 1 91 ? 4.896 1.261 8.521 1.00 93.88 91 ALA A N 1
ATOM 723 C CA . ALA A 1 91 ? 5.392 2.336 9.359 1.00 93.88 91 ALA A CA 1
ATOM 724 C C . ALA A 1 91 ? 6.392 3.168 8.569 1.00 93.88 91 ALA A C 1
ATOM 726 O O . ALA A 1 91 ? 7.236 2.641 7.843 1.00 93.88 91 ALA A O 1
ATOM 727 N N . LYS A 1 92 ? 6.294 4.483 8.712 1.00 92.88 92 LYS A N 1
ATOM 728 C CA . LYS A 1 92 ? 7.331 5.401 8.269 1.00 92.88 92 LYS A CA 1
ATOM 729 C C . LYS A 1 92 ? 8.176 5.726 9.500 1.00 92.88 92 LYS A C 1
ATOM 731 O O . LYS A 1 92 ? 7.689 6.483 10.336 1.00 92.88 92 LYS A O 1
ATOM 736 N N . PRO A 1 93 ? 9.388 5.163 9.654 1.00 88.31 93 PRO A N 1
ATOM 737 C CA . PRO A 1 93 ? 10.177 5.340 10.874 1.00 88.31 93 PRO A CA 1
ATOM 738 C C . PRO A 1 93 ? 10.715 6.766 11.013 1.00 88.31 93 PRO A C 1
ATOM 740 O O . PRO A 1 93 ? 10.739 7.304 12.108 1.00 88.31 93 PRO A O 1
ATOM 743 N N . ASN A 1 94 ? 11.103 7.394 9.899 1.00 87.94 94 ASN A N 1
ATOM 744 C CA . ASN A 1 94 ? 11.631 8.755 9.835 1.00 87.94 94 ASN A CA 1
ATOM 745 C C . ASN A 1 94 ? 11.073 9.482 8.603 1.00 87.94 94 ASN A C 1
ATOM 747 O O . ASN A 1 94 ? 10.692 8.855 7.618 1.00 87.94 94 ASN A O 1
ATOM 751 N N . HIS A 1 95 ? 11.125 10.819 8.571 1.00 86.19 95 HIS A N 1
ATOM 752 C CA . HIS A 1 95 ? 10.703 11.591 7.388 1.00 86.19 95 HIS A CA 1
ATOM 753 C C . HIS A 1 95 ? 11.463 11.224 6.097 1.00 86.19 95 HIS A C 1
ATOM 755 O O . HIS A 1 95 ? 10.897 11.334 5.008 1.00 86.19 95 HIS A O 1
ATOM 761 N N . ARG A 1 96 ? 12.720 10.772 6.223 1.00 86.88 96 ARG A N 1
ATOM 762 C CA . ARG A 1 96 ? 13.604 10.408 5.102 1.00 86.88 96 ARG A CA 1
ATOM 763 C C . ARG A 1 96 ? 13.374 9.002 4.558 1.00 86.88 96 ARG A C 1
ATOM 765 O O . ARG A 1 96 ? 13.697 8.755 3.404 1.00 86.88 96 ARG A O 1
ATOM 772 N N . GLU A 1 97 ? 12.861 8.101 5.384 1.00 89.00 97 GLU A N 1
ATOM 773 C CA . GLU A 1 97 ? 12.657 6.702 5.011 1.00 89.00 97 GLU A CA 1
ATOM 774 C C . GLU A 1 97 ? 11.252 6.515 4.427 1.00 89.00 97 GLU A C 1
ATOM 776 O O . GLU A 1 97 ? 10.334 7.259 4.794 1.00 89.00 97 GLU A O 1
ATOM 781 N N . PRO A 1 98 ? 11.061 5.584 3.483 1.00 91.56 98 PRO A N 1
ATOM 782 C CA . PRO A 1 98 ? 9.751 5.313 2.905 1.00 91.56 98 PRO A CA 1
ATOM 783 C C . PRO A 1 98 ? 8.798 4.694 3.939 1.00 91.56 98 PRO A C 1
ATOM 785 O O . PRO A 1 98 ? 9.198 4.257 5.017 1.00 91.56 98 PRO A O 1
ATOM 788 N N . LEU A 1 99 ? 7.505 4.697 3.617 1.00 94.69 99 LEU A N 1
ATOM 789 C CA . LEU A 1 99 ? 6.496 3.983 4.394 1.00 94.69 99 LEU A CA 1
ATOM 790 C C . LEU A 1 99 ? 6.590 2.498 4.019 1.00 94.69 99 LEU A C 1
ATOM 792 O O . LEU A 1 99 ? 6.108 2.100 2.961 1.00 94.69 99 LEU A O 1
ATOM 796 N N . ALA A 1 100 ? 7.244 1.700 4.860 1.00 94.88 100 ALA A N 1
ATOM 797 C CA . ALA A 1 100 ? 7.581 0.310 4.565 1.00 94.88 100 ALA A CA 1
ATOM 798 C C . ALA A 1 100 ? 6.816 -0.668 5.462 1.00 94.88 100 ALA A C 1
ATOM 800 O O . ALA A 1 100 ? 6.389 -0.320 6.566 1.00 94.88 100 ALA A O 1
ATOM 801 N N . LEU A 1 101 ? 6.634 -1.898 4.980 1.00 94.88 101 LEU A N 1
ATOM 802 C CA . LEU A 1 101 ? 5.981 -2.970 5.723 1.00 94.88 101 LEU A CA 1
ATOM 803 C C . LEU A 1 101 ? 6.776 -3.276 6.996 1.00 94.88 101 LEU A C 1
ATOM 805 O O . LEU A 1 101 ? 7.912 -3.742 6.930 1.00 94.88 101 LEU A O 1
ATOM 809 N N . ALA A 1 102 ? 6.156 -3.037 8.150 1.00 93.25 102 ALA A N 1
ATOM 810 C CA . ALA A 1 102 ? 6.755 -3.286 9.452 1.00 93.25 102 ALA A CA 1
ATOM 811 C C . ALA A 1 102 ? 6.301 -4.635 10.016 1.00 93.25 102 ALA A C 1
ATOM 813 O O . ALA A 1 102 ? 7.132 -5.444 10.436 1.00 93.25 102 ALA A O 1
ATOM 814 N N . HIS A 1 103 ? 4.988 -4.888 10.034 1.00 92.38 103 HIS A N 1
ATOM 815 C CA . HIS A 1 103 ? 4.398 -6.045 10.712 1.00 92.38 103 HIS A CA 1
ATOM 816 C C . HIS A 1 103 ? 3.244 -6.660 9.912 1.00 92.38 103 HIS A C 1
ATOM 818 O O . HIS A 1 103 ? 2.497 -5.959 9.233 1.00 92.38 103 HIS A O 1
ATOM 824 N N . CYS A 1 104 ? 3.060 -7.972 10.061 1.00 92.69 104 CYS A N 1
ATOM 825 C CA . CYS A 1 104 ? 1.894 -8.709 9.574 1.00 92.69 104 CYS A CA 1
ATOM 826 C C . CYS A 1 104 ? 1.181 -9.297 10.793 1.00 92.69 104 CYS A C 1
ATOM 828 O O . CYS A 1 104 ? 1.746 -10.157 11.471 1.00 92.69 104 CYS A O 1
ATOM 830 N N . LEU A 1 105 ? -0.017 -8.810 11.110 1.00 92.25 105 LEU A N 1
ATOM 831 C CA . LEU A 1 105 ? -0.716 -9.126 12.358 1.00 92.25 105 LEU A CA 1
ATOM 832 C C . LEU A 1 105 ? -2.146 -9.576 12.061 1.00 92.25 105 LEU A C 1
ATOM 834 O O . LEU A 1 105 ? -2.774 -9.073 11.134 1.00 92.25 105 LEU A O 1
ATOM 838 N N . SER A 1 106 ? -2.662 -10.516 12.852 1.00 91.62 106 SER A N 1
ATOM 839 C CA . SER A 1 106 ? -4.079 -10.899 12.793 1.00 91.62 106 SER A CA 1
ATOM 840 C C . SER A 1 106 ? -4.849 -10.084 13.825 1.00 91.62 106 SER A C 1
ATOM 842 O O . SER A 1 106 ? -4.405 -9.963 14.967 1.00 91.62 106 SER A O 1
ATOM 844 N N . ALA A 1 107 ? -5.958 -9.478 13.414 1.00 88.69 107 ALA A N 1
ATOM 845 C CA . ALA A 1 107 ? -6.785 -8.651 14.280 1.00 88.69 107 ALA A CA 1
ATOM 846 C C . ALA A 1 107 ? -8.248 -8.676 13.825 1.00 88.69 107 ALA A C 1
ATOM 848 O O . ALA A 1 107 ? -8.566 -9.073 12.709 1.00 88.69 107 ALA A O 1
ATOM 849 N N . GLN A 1 108 ? -9.141 -8.205 14.692 1.00 87.75 108 GLN A N 1
ATOM 850 C CA . GLN A 1 108 ? -10.572 -8.077 14.387 1.00 87.75 108 GLN A CA 1
ATOM 851 C C . GLN A 1 108 ? -10.901 -6.757 13.671 1.00 87.75 108 GLN A C 1
ATOM 853 O O . GLN A 1 108 ? -11.939 -6.631 13.031 1.00 87.75 108 GLN A O 1
ATOM 858 N N . SER A 1 109 ? -10.030 -5.749 13.783 1.00 89.06 109 SER A N 1
ATOM 859 C CA . SER A 1 109 ? -10.225 -4.439 13.160 1.00 89.06 109 SER A CA 1
ATOM 860 C C . SER A 1 109 ? -8.893 -3.780 12.780 1.00 89.06 109 SER A C 1
ATOM 862 O O . SER A 1 109 ? -7.864 -4.079 13.403 1.00 89.06 109 SER A O 1
ATOM 864 N N . PRO A 1 110 ? -8.894 -2.833 11.818 1.00 90.31 110 PRO A N 1
ATOM 865 C CA . PRO A 1 110 ? -7.692 -2.088 11.439 1.00 90.31 110 PRO A CA 1
ATOM 866 C C . PRO A 1 110 ? -7.073 -1.312 12.612 1.00 90.31 110 PRO A C 1
ATOM 868 O O . PRO A 1 110 ? -5.854 -1.251 12.752 1.00 90.31 110 PRO A O 1
ATOM 871 N N . GLU A 1 111 ? -7.907 -0.743 13.487 1.00 90.81 111 GLU A N 1
ATOM 872 C CA . GLU A 1 111 ? -7.448 0.013 14.659 1.00 90.81 111 GLU A CA 1
ATOM 873 C C . GLU A 1 111 ? -6.818 -0.894 15.721 1.00 90.81 111 GLU A C 1
ATOM 875 O O . GLU A 1 111 ? -5.820 -0.526 16.338 1.00 90.81 111 GLU A O 1
ATOM 880 N N . SER A 1 112 ? -7.353 -2.106 15.897 1.00 89.62 112 SER A N 1
ATOM 881 C CA . SER A 1 112 ? -6.779 -3.107 16.800 1.00 89.62 112 SER A CA 1
ATOM 882 C C . SER A 1 112 ? -5.428 -3.622 16.286 1.00 89.62 112 SER A C 1
ATOM 884 O O . SER A 1 112 ? -4.473 -3.737 17.058 1.00 89.62 112 SER A O 1
ATOM 886 N N . ALA A 1 113 ? -5.300 -3.839 14.968 1.00 90.00 113 ALA A N 1
ATOM 887 C CA . ALA A 1 113 ? -4.019 -4.168 14.338 1.00 90.00 113 ALA A CA 1
ATOM 888 C C . ALA A 1 113 ? -2.976 -3.059 14.556 1.00 90.00 113 ALA A C 1
ATOM 890 O O . ALA A 1 113 ? -1.816 -3.346 14.860 1.00 90.00 113 ALA A O 1
ATOM 891 N N . LEU A 1 114 ? -3.393 -1.792 14.457 1.00 90.56 114 LEU A N 1
ATOM 892 C CA . LEU A 1 114 ? -2.529 -0.646 14.730 1.00 90.56 114 LEU A CA 1
ATOM 893 C C . LEU A 1 114 ? -2.097 -0.589 16.199 1.00 90.56 114 LEU A C 1
ATOM 895 O O . LEU A 1 114 ? -0.919 -0.381 16.476 1.00 90.56 114 LEU A O 1
ATOM 899 N N . ALA A 1 115 ? -3.016 -0.814 17.143 1.00 89.50 115 ALA A N 1
ATOM 900 C CA . ALA A 1 115 ? -2.699 -0.845 18.571 1.00 89.50 115 ALA A CA 1
ATOM 901 C C . ALA A 1 115 ? -1.662 -1.930 18.906 1.00 89.50 115 ALA A C 1
ATOM 903 O O . ALA A 1 115 ? -0.715 -1.677 19.653 1.00 89.50 115 ALA A O 1
ATOM 904 N N . LEU A 1 116 ? -1.808 -3.119 18.313 1.00 89.56 116 LEU A N 1
ATOM 905 C CA . LEU A 1 116 ? -0.837 -4.207 18.431 1.00 89.56 116 LEU A CA 1
ATOM 906 C C . LEU A 1 116 ? 0.526 -3.829 17.848 1.00 89.56 116 LEU A C 1
ATOM 908 O O . LEU A 1 116 ? 1.554 -4.053 18.485 1.00 89.56 116 LEU A O 1
ATOM 912 N N . ALA A 1 117 ? 0.545 -3.225 16.659 1.00 90.19 117 ALA A N 1
ATOM 913 C CA . ALA A 1 117 ? 1.780 -2.777 16.030 1.00 90.19 117 ALA A CA 1
ATOM 914 C C . ALA A 1 117 ? 2.505 -1.718 16.869 1.00 90.19 117 ALA A C 1
ATOM 916 O O . ALA A 1 117 ? 3.715 -1.819 17.066 1.00 90.19 117 ALA A O 1
ATOM 917 N N . LEU A 1 118 ? 1.773 -0.750 17.425 1.00 88.88 118 LEU A N 1
ATOM 918 C CA . LEU A 1 118 ? 2.326 0.269 18.318 1.00 88.88 118 LEU A CA 1
ATOM 919 C C . LEU A 1 118 ? 2.904 -0.344 19.600 1.00 88.88 118 LEU A C 1
ATOM 921 O O . LEU A 1 118 ? 3.955 0.093 20.055 1.00 88.88 118 LEU A O 1
ATOM 925 N N . ALA A 1 119 ? 2.265 -1.377 20.156 1.00 88.00 119 ALA A N 1
ATOM 926 C CA . ALA A 1 119 ? 2.771 -2.079 21.337 1.00 88.00 119 ALA A CA 1
ATOM 927 C C . ALA A 1 119 ? 4.065 -2.871 21.065 1.00 88.00 119 ALA A C 1
ATOM 929 O O . ALA A 1 119 ? 4.905 -3.007 21.954 1.00 88.00 119 ALA A O 1
ATOM 930 N N . LEU A 1 120 ? 4.232 -3.397 19.847 1.00 87.12 120 LEU A N 1
ATOM 931 C CA . LEU A 1 120 ? 5.440 -4.115 19.418 1.00 87.12 120 LEU A CA 1
ATOM 932 C C . LEU A 1 120 ? 6.575 -3.172 18.998 1.00 87.12 120 LEU A C 1
ATOM 934 O O . LEU A 1 120 ? 7.755 -3.533 19.066 1.00 87.12 120 LEU A O 1
ATOM 938 N N . SER A 1 121 ? 6.221 -1.968 18.559 1.00 83.00 121 SER A N 1
ATOM 939 C CA . SER A 1 121 ? 7.162 -0.991 18.035 1.00 83.00 121 SER A CA 1
ATOM 940 C C . SER A 1 121 ? 8.010 -0.396 19.148 1.00 83.00 121 SER A C 1
ATOM 942 O O . SER A 1 121 ? 7.517 0.187 20.106 1.00 83.00 121 SER A O 1
ATOM 944 N N . ARG A 1 122 ? 9.332 -0.519 19.005 1.00 70.75 122 ARG A N 1
ATOM 945 C CA . ARG A 1 122 ? 10.300 0.058 19.952 1.00 70.75 122 ARG A CA 1
ATOM 946 C C . ARG A 1 122 ? 10.550 1.549 19.717 1.00 70.75 122 ARG A C 1
ATOM 948 O O . ARG A 1 122 ? 11.140 2.205 20.569 1.00 70.75 122 ARG A O 1
ATOM 955 N N . THR A 1 123 ? 10.144 2.059 18.556 1.00 63.12 123 THR A N 1
ATOM 956 C CA . THR A 1 123 ? 10.413 3.427 18.109 1.00 63.12 123 THR A CA 1
ATOM 957 C C . THR A 1 123 ? 9.179 4.288 18.331 1.00 63.12 123 THR A C 1
ATOM 959 O O . THR A 1 123 ? 8.146 4.067 17.705 1.00 63.12 123 THR A O 1
ATOM 962 N N . SER A 1 124 ? 9.298 5.276 19.215 1.00 60.28 124 SER A N 1
ATOM 963 C CA . SER A 1 124 ? 8.161 6.072 19.689 1.00 60.28 124 SER A CA 1
ATOM 964 C C . SER A 1 124 ? 7.687 7.167 18.729 1.00 60.28 124 SER A C 1
ATOM 966 O O . SER A 1 124 ? 6.625 7.728 18.966 1.00 60.28 124 SER A O 1
ATOM 968 N N . ASP A 1 125 ? 8.447 7.492 17.678 1.00 74.56 125 ASP A N 1
ATOM 969 C CA . ASP A 1 125 ? 8.215 8.697 16.866 1.00 74.56 125 ASP A CA 1
ATOM 970 C C . ASP A 1 125 ? 8.137 8.395 15.362 1.00 74.56 125 ASP A C 1
ATOM 972 O O . ASP A 1 125 ? 8.895 8.912 14.545 1.00 74.56 125 ASP A O 1
ATOM 976 N N . CYS A 1 126 ? 7.236 7.483 14.993 1.00 83.69 126 CYS A N 1
ATOM 977 C CA . CYS A 1 126 ? 6.943 7.216 13.586 1.00 83.69 126 CYS A CA 1
ATOM 978 C C . CYS A 1 126 ? 5.915 8.249 13.082 1.00 83.69 126 CYS A C 1
ATOM 980 O O . CYS A 1 126 ? 4.769 8.212 13.541 1.00 83.69 126 CYS A O 1
ATOM 982 N N . PRO A 1 127 ? 6.256 9.145 12.131 1.00 90.38 127 PRO A N 1
ATOM 983 C CA . PRO A 1 127 ? 5.353 10.205 11.669 1.00 90.38 127 PRO A CA 1
ATOM 984 C C . PRO A 1 127 ? 4.053 9.707 11.026 1.00 90.38 127 PRO A C 1
ATOM 986 O O . PRO A 1 127 ? 3.049 10.424 11.042 1.00 90.38 127 PRO A O 1
ATOM 989 N N . LEU A 1 128 ? 4.070 8.514 10.426 1.00 93.44 128 LEU A N 1
ATOM 990 C CA . LEU A 1 128 ? 2.936 7.970 9.685 1.00 93.44 128 LEU A CA 1
ATOM 991 C C . LEU A 1 128 ? 2.861 6.450 9.816 1.00 93.44 128 LEU A C 1
ATOM 993 O O . LEU A 1 128 ? 3.857 5.747 9.637 1.00 93.44 128 LEU A O 1
ATOM 997 N N . TRP A 1 129 ? 1.645 5.973 10.038 1.00 94.25 129 TRP A N 1
ATOM 998 C CA . TRP A 1 129 ? 1.259 4.572 10.017 1.00 94.25 129 TRP A CA 1
ATOM 999 C C . TRP A 1 129 ? 0.212 4.340 8.939 1.00 94.25 129 TRP A C 1
ATOM 1001 O O . TRP A 1 129 ? -0.659 5.187 8.722 1.00 94.25 129 TRP A O 1
ATOM 1011 N N . ALA A 1 130 ? 0.274 3.178 8.294 1.00 95.12 130 ALA A N 1
ATOM 1012 C CA . ALA A 1 130 ? -0.795 2.705 7.431 1.00 95.12 130 ALA A CA 1
ATOM 1013 C C . ALA A 1 130 ? -1.143 1.251 7.742 1.00 95.12 130 ALA A C 1
ATOM 1015 O O . ALA A 1 130 ? -0.261 0.433 7.990 1.00 95.12 130 ALA A O 1
ATOM 1016 N N . VAL A 1 131 ? -2.430 0.922 7.714 1.00 95.75 131 VAL A N 1
ATOM 1017 C CA . VAL A 1 131 ? -2.926 -0.441 7.914 1.00 95.75 131 VAL A CA 1
ATOM 1018 C C . VAL A 1 131 ? -3.738 -0.852 6.700 1.00 95.75 131 VAL A C 1
ATOM 1020 O O . VAL A 1 131 ? -4.652 -0.138 6.285 1.00 95.75 131 VAL A O 1
ATOM 1023 N N . VAL A 1 132 ? -3.397 -2.009 6.138 1.00 96.12 132 VAL A N 1
ATOM 1024 C CA . VAL A 1 132 ? -4.022 -2.555 4.933 1.00 96.12 132 VAL A CA 1
ATOM 1025 C C . VAL A 1 132 ? -4.548 -3.961 5.226 1.00 96.12 132 VAL A C 1
ATOM 1027 O O . VAL A 1 132 ? -3.766 -4.812 5.653 1.00 96.12 132 VAL A O 1
ATOM 1030 N N . PRO A 1 133 ? -5.839 -4.251 4.993 1.00 95.06 133 PRO A N 1
ATOM 1031 C CA . PRO A 1 133 ? -6.361 -5.611 5.089 1.00 95.06 133 PRO A CA 1
ATOM 1032 C C . PRO A 1 133 ? -5.820 -6.471 3.942 1.00 95.06 133 PRO A C 1
ATOM 1034 O O . PRO A 1 133 ? -5.961 -6.122 2.767 1.00 95.06 133 PRO A O 1
ATOM 1037 N N . GLU A 1 134 ? -5.240 -7.627 4.269 1.00 94.44 134 GLU A N 1
ATOM 1038 C CA . GLU A 1 134 ? -4.676 -8.551 3.278 1.00 94.44 134 GLU A CA 1
ATOM 1039 C C . GLU A 1 134 ? -5.759 -9.071 2.318 1.00 94.44 134 GLU A C 1
ATOM 1041 O O . GLU A 1 134 ? -5.501 -9.228 1.129 1.00 94.44 134 GLU A O 1
ATOM 1046 N N . ALA A 1 135 ? -6.997 -9.236 2.794 1.00 92.56 135 ALA A N 1
ATOM 1047 C CA . ALA A 1 135 ? -8.125 -9.708 1.990 1.00 92.56 135 ALA A CA 1
ATOM 1048 C C . ALA A 1 135 ? -8.522 -8.762 0.838 1.00 92.56 135 ALA A C 1
ATOM 1050 O O . ALA A 1 135 ? -9.154 -9.195 -0.125 1.00 92.56 135 ALA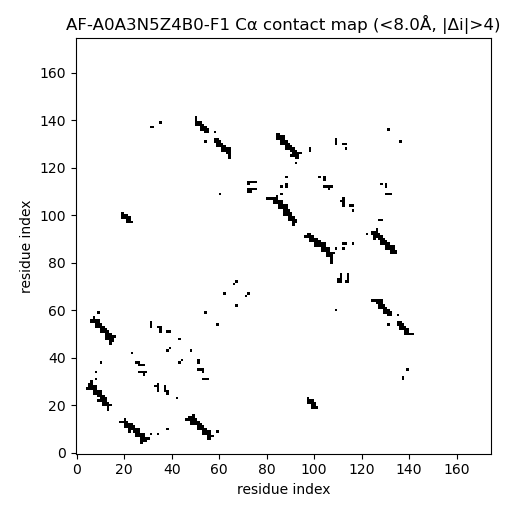 A O 1
ATOM 1051 N N . LYS A 1 136 ? -8.185 -7.467 0.925 1.00 92.50 136 LYS A N 1
ATOM 1052 C CA . LYS A 1 136 ? -8.464 -6.471 -0.130 1.00 92.50 136 LYS A CA 1
ATOM 1053 C C . LYS A 1 136 ? -7.230 -6.124 -0.961 1.00 92.50 136 LYS A C 1
ATOM 1055 O O . LYS A 1 136 ? -7.326 -5.306 -1.876 1.00 92.50 136 LYS A O 1
ATOM 1060 N N . LEU A 1 137 ? -6.085 -6.724 -0.647 1.00 93.94 137 LEU A N 1
ATOM 1061 C CA . LEU A 1 137 ? -4.838 -6.500 -1.355 1.00 93.94 137 LEU A CA 1
ATOM 1062 C C . LEU A 1 137 ? -4.788 -7.381 -2.606 1.00 93.94 137 LEU A C 1
ATOM 1064 O O . LEU A 1 137 ? -4.836 -8.605 -2.522 1.00 93.94 137 LEU A O 1
ATOM 1068 N N . THR A 1 138 ? -4.636 -6.762 -3.772 1.00 94.75 138 THR A N 1
ATOM 1069 C CA . THR A 1 138 ? -4.366 -7.484 -5.021 1.00 94.75 138 THR A CA 1
ATOM 1070 C C . THR A 1 138 ? -2.864 -7.461 -5.280 1.00 94.75 138 THR A C 1
ATOM 1072 O O . THR A 1 138 ? -2.248 -6.396 -5.248 1.00 94.75 138 THR A O 1
ATOM 1075 N N . ARG A 1 139 ? -2.259 -8.632 -5.504 1.00 93.56 139 ARG A N 1
ATOM 1076 C CA . ARG A 1 139 ? -0.815 -8.785 -5.736 1.00 93.56 139 ARG A CA 1
ATOM 1077 C C . ARG A 1 139 ? -0.553 -9.175 -7.189 1.00 93.56 139 ARG A C 1
ATOM 1079 O O . ARG A 1 139 ? -1.274 -10.013 -7.724 1.00 93.56 139 ARG A O 1
ATOM 1086 N N . SER A 1 140 ? 0.499 -8.623 -7.789 1.00 88.44 140 SER A N 1
ATOM 1087 C CA . SER A 1 140 ? 1.034 -9.114 -9.061 1.00 88.44 140 SER A CA 1
ATOM 1088 C C . SER A 1 140 ? 1.471 -10.570 -8.918 1.00 88.44 140 SER A C 1
ATOM 1090 O O . SER A 1 140 ? 2.037 -10.963 -7.890 1.00 88.44 140 SER A O 1
ATOM 1092 N N . SER A 1 141 ? 1.226 -11.380 -9.941 1.00 76.06 141 SER A N 1
ATOM 1093 C CA . SER A 1 141 ? 1.604 -12.790 -9.913 1.00 76.06 141 SER A CA 1
ATOM 1094 C C . SER A 1 141 ? 3.093 -12.962 -10.235 1.00 76.06 141 SER A C 1
ATOM 1096 O O . SER A 1 141 ? 3.665 -12.212 -11.020 1.00 76.06 141 SER A O 1
ATOM 1098 N N . SER A 1 142 ? 3.754 -13.968 -9.652 1.00 60.12 142 SER A N 1
ATOM 1099 C CA . SER A 1 142 ? 5.180 -14.237 -9.916 1.00 60.12 142 SER A CA 1
ATOM 1100 C C . SER A 1 142 ? 5.454 -14.871 -11.285 1.00 60.12 142 SER A C 1
ATOM 1102 O O . SER A 1 142 ? 6.605 -15.158 -11.591 1.00 60.12 142 SER A O 1
ATOM 1104 N N . ASN A 1 143 ? 4.409 -15.164 -12.066 1.00 56.88 143 ASN A N 1
ATOM 1105 C CA . ASN A 1 143 ? 4.497 -15.808 -13.379 1.00 56.88 143 ASN A CA 1
ATOM 1106 C C . ASN A 1 143 ? 4.429 -14.788 -14.532 1.00 56.88 143 ASN A C 1
ATOM 1108 O O . ASN A 1 143 ? 4.286 -15.154 -15.697 1.00 56.88 143 ASN A O 1
ATOM 1112 N N . GLU A 1 144 ? 4.482 -13.495 -14.214 1.00 56.19 144 GLU A N 1
ATOM 1113 C CA . GLU A 1 144 ? 4.512 -12.437 -15.212 1.00 56.19 144 GLU A CA 1
ATOM 1114 C C . GLU A 1 144 ? 5.902 -12.357 -15.857 1.00 56.19 144 GLU A C 1
ATOM 1116 O O . GLU A 1 144 ? 6.928 -12.263 -15.187 1.00 56.19 144 GLU A O 1
ATOM 1121 N N . VAL A 1 145 ? 5.876 -12.477 -17.185 1.00 55.25 145 VAL A N 1
ATOM 1122 C CA . VAL A 1 145 ? 6.980 -12.637 -18.140 1.00 55.25 145 VAL A CA 1
ATOM 1123 C C . VAL A 1 145 ? 8.248 -11.877 -17.746 1.00 55.25 145 VAL A C 1
ATOM 1125 O O . VAL A 1 145 ? 8.212 -10.670 -17.502 1.00 55.25 145 VAL A O 1
ATOM 1128 N N . GLU A 1 146 ? 9.385 -12.581 -17.768 1.00 54.41 146 GLU A N 1
ATOM 1129 C CA . GLU A 1 146 ? 10.714 -11.983 -17.630 1.00 54.41 146 GLU A CA 1
ATOM 1130 C C . GLU A 1 146 ? 10.849 -10.757 -18.539 1.00 54.41 146 GLU A C 1
ATOM 1132 O O . GLU A 1 146 ? 10.512 -10.791 -19.726 1.00 54.41 146 GLU A O 1
ATOM 1137 N N . ALA A 1 14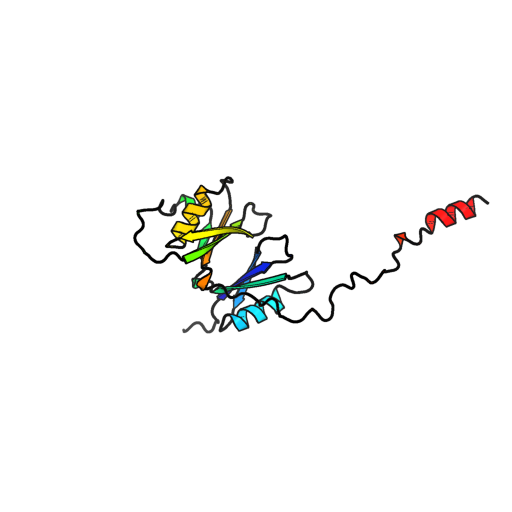7 ? 11.348 -9.649 -17.989 1.00 60.66 147 ALA A N 1
ATOM 1138 C CA . ALA A 1 147 ? 11.561 -8.449 -18.780 1.00 60.66 147 ALA A CA 1
ATOM 1139 C C . ALA A 1 147 ? 12.442 -8.777 -20.000 1.00 60.66 147 ALA A C 1
ATOM 1141 O O . ALA A 1 147 ? 13.574 -9.228 -19.850 1.00 60.66 147 ALA A O 1
ATOM 1142 N N . PHE A 1 148 ? 11.971 -8.462 -21.211 1.00 57.94 148 PHE A N 1
ATOM 1143 C CA . PHE A 1 148 ? 12.750 -8.613 -22.454 1.00 57.94 148 PHE A CA 1
ATOM 1144 C C . PHE A 1 148 ? 14.136 -7.934 -22.409 1.00 57.94 148 PHE A C 1
ATOM 1146 O O . PHE A 1 148 ? 15.004 -8.235 -23.223 1.00 57.94 148 PHE A O 1
ATOM 1153 N N . PHE A 1 149 ? 14.336 -7.009 -21.466 1.00 58.97 149 PHE A N 1
ATOM 1154 C CA . PHE A 1 149 ? 15.570 -6.267 -21.230 1.00 58.97 149 PHE A CA 1
ATOM 1155 C C . PHE A 1 149 ? 16.158 -6.530 -19.837 1.00 58.97 149 PHE A C 1
ATOM 1157 O O . PHE A 1 149 ? 16.704 -5.602 -19.235 1.00 58.97 149 PHE A O 1
ATOM 1164 N N . GLN A 1 150 ? 16.029 -7.746 -19.291 1.00 62.50 150 GLN A N 1
ATOM 1165 C CA . GLN A 1 150 ? 16.724 -8.081 -18.047 1.00 62.50 150 GLN A CA 1
ATOM 1166 C C . GLN A 1 150 ? 18.214 -7.703 -18.153 1.00 62.50 150 GLN A C 1
ATOM 1168 O O . GLN A 1 150 ? 18.821 -7.890 -19.218 1.00 62.50 150 GLN A O 1
ATOM 1173 N N . PRO A 1 151 ? 18.809 -7.126 -17.089 1.00 65.94 151 PRO A N 1
ATOM 1174 C CA . PRO A 1 151 ? 20.232 -6.837 -17.073 1.00 65.94 151 PRO A CA 1
ATOM 1175 C C . PRO A 1 151 ? 21.012 -8.085 -17.471 1.00 65.94 151 PRO A C 1
ATOM 1177 O O . PRO A 1 151 ? 20.802 -9.165 -16.928 1.00 65.94 151 PRO A O 1
ATOM 1180 N N . ALA A 1 152 ? 21.905 -7.949 -18.445 1.00 72.56 152 ALA A N 1
ATOM 1181 C CA . ALA A 1 152 ? 22.739 -9.062 -18.865 1.00 72.56 152 ALA A CA 1
ATOM 1182 C C . ALA A 1 152 ? 23.825 -9.304 -17.805 1.00 72.56 152 ALA A C 1
ATOM 1184 O O . ALA A 1 152 ? 24.949 -8.827 -17.958 1.00 72.56 152 ALA A O 1
ATOM 1185 N N . GLU A 1 153 ? 23.482 -10.019 -16.730 1.00 72.12 153 GLU A N 1
ATOM 1186 C CA . GLU A 1 153 ? 24.376 -10.307 -15.596 1.00 72.12 153 GLU A CA 1
ATOM 1187 C C . GLU A 1 153 ? 25.632 -11.077 -16.023 1.00 72.12 153 GLU A C 1
ATOM 1189 O O . GLU A 1 153 ? 26.706 -10.925 -15.449 1.00 72.12 153 GLU A O 1
ATOM 1194 N N . THR A 1 154 ? 25.515 -11.864 -17.091 1.00 76.56 154 THR A N 1
ATOM 1195 C CA . THR A 1 154 ? 26.590 -12.700 -17.636 1.00 76.56 154 THR A CA 1
ATOM 1196 C C . THR A 1 154 ? 27.429 -11.999 -18.702 1.00 76.56 154 THR A C 1
ATOM 1198 O O . THR A 1 154 ? 28.453 -12.529 -19.142 1.00 76.56 154 THR A O 1
ATOM 1201 N N . LYS A 1 155 ? 27.025 -10.805 -19.153 1.00 74.50 155 LYS A N 1
ATOM 1202 C CA . LYS A 1 155 ? 27.750 -10.086 -20.199 1.00 74.50 155 LYS A CA 1
ATOM 1203 C C . LYS A 1 155 ? 28.881 -9.282 -19.572 1.00 74.50 155 LYS A C 1
ATOM 1205 O O . LYS A 1 155 ? 28.669 -8.199 -19.036 1.00 74.50 155 LYS A O 1
ATOM 1210 N N . HIS A 1 156 ? 30.106 -9.783 -19.705 1.00 71.25 156 HIS A N 1
ATOM 1211 C CA . HIS A 1 156 ? 31.298 -9.018 -19.354 1.00 71.25 156 HIS A CA 1
ATOM 1212 C C . HIS A 1 156 ? 31.448 -7.808 -20.281 1.00 71.25 156 HIS A C 1
ATOM 1214 O O . HIS A 1 156 ? 31.843 -7.921 -21.444 1.00 71.25 156 HIS A O 1
ATOM 1220 N N . TYR A 1 157 ? 31.113 -6.630 -19.761 1.00 75.19 157 TYR A N 1
ATOM 1221 C CA . TYR A 1 157 ? 31.413 -5.368 -20.419 1.00 75.19 157 TYR A CA 1
ATOM 1222 C C . TYR A 1 157 ? 32.897 -5.053 -20.260 1.00 75.19 157 TYR A C 1
ATOM 1224 O O . TYR A 1 157 ? 33.478 -5.252 -19.198 1.00 75.19 157 TYR A O 1
ATOM 1232 N N . LYS A 1 158 ? 33.505 -4.545 -21.333 1.00 77.06 158 LYS A N 1
ATOM 1233 C CA . LYS A 1 158 ? 34.883 -4.056 -21.324 1.00 77.06 158 LYS A CA 1
ATOM 1234 C C . LYS A 1 158 ? 34.933 -2.792 -20.464 1.00 77.06 158 LYS A C 1
ATOM 1236 O O . LYS A 1 158 ? 34.565 -1.719 -20.944 1.00 77.06 158 LYS A O 1
ATOM 1241 N N . MET A 1 159 ? 35.335 -2.910 -19.202 1.00 77.19 159 MET A N 1
ATOM 1242 C CA . MET A 1 159 ? 35.372 -1.765 -18.298 1.00 77.19 159 MET A CA 1
ATOM 1243 C C . MET A 1 159 ? 36.643 -0.959 -18.559 1.00 77.19 159 MET A C 1
ATOM 1245 O O . MET A 1 159 ? 37.708 -1.508 -18.838 1.00 77.19 159 MET A O 1
ATOM 1249 N N . HIS A 1 160 ? 36.569 0.369 -18.458 1.00 73.62 160 HIS A N 1
ATOM 1250 C CA . HIS A 1 160 ? 37.760 1.217 -18.602 1.00 73.62 160 HIS A CA 1
ATOM 1251 C C . HIS A 1 160 ? 38.818 0.913 -17.522 1.00 73.62 160 HIS A C 1
ATOM 1253 O O . HIS A 1 160 ? 40.005 1.158 -17.734 1.00 73.62 160 HIS A O 1
ATOM 1259 N N . SER A 1 161 ? 38.396 0.352 -16.382 1.00 74.62 161 SER A N 1
ATOM 1260 C CA . SER A 1 161 ? 39.265 -0.165 -15.320 1.00 74.62 161 SER A CA 1
ATOM 1261 C C . SER A 1 161 ? 40.180 -1.294 -15.791 1.00 74.62 161 SER A C 1
ATOM 1263 O O . SER A 1 161 ? 41.288 -1.422 -15.277 1.00 74.62 161 SER A O 1
ATOM 1265 N N . ASP A 1 162 ? 39.759 -2.060 -16.798 1.00 75.44 162 ASP A N 1
ATOM 1266 C CA . ASP A 1 162 ? 40.510 -3.203 -17.324 1.00 75.44 162 ASP A CA 1
ATOM 1267 C C . ASP A 1 162 ? 41.623 -2.760 -18.294 1.00 75.44 162 ASP A C 1
ATOM 1269 O O . ASP A 1 162 ? 42.497 -3.548 -18.652 1.00 75.44 162 ASP A O 1
ATOM 1273 N N . PHE A 1 163 ? 41.626 -1.482 -18.704 1.00 72.81 163 PHE A N 1
ATOM 1274 C CA . PHE A 1 163 ? 42.610 -0.887 -19.618 1.00 72.81 163 PHE A CA 1
ATOM 1275 C C . PHE A 1 163 ? 43.287 0.332 -18.976 1.00 72.81 163 PHE A C 1
ATOM 1277 O O . PHE A 1 163 ? 43.108 1.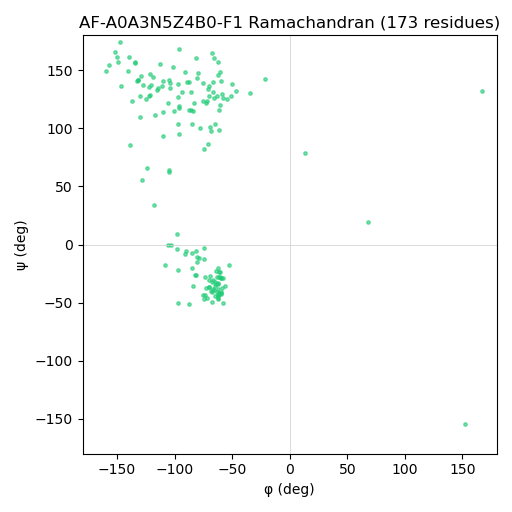458 -19.449 1.00 72.81 163 PHE A O 1
ATOM 1284 N N . PRO A 1 164 ? 44.082 0.155 -17.902 1.00 73.19 164 PRO A N 1
ATOM 1285 C CA . PRO A 1 164 ? 44.761 1.263 -17.244 1.00 73.19 164 PRO A CA 1
ATOM 1286 C C . PRO A 1 164 ? 45.905 1.804 -18.120 1.00 73.19 164 PRO A C 1
ATOM 1288 O O . PRO A 1 164 ? 47.074 1.446 -17.969 1.00 73.19 164 PRO A O 1
ATOM 1291 N N . THR A 1 165 ? 45.581 2.733 -19.016 1.00 72.19 165 THR A N 1
ATOM 1292 C CA . THR A 1 165 ? 46.536 3.435 -19.891 1.00 72.19 165 THR A CA 1
ATOM 1293 C C . THR A 1 165 ? 47.536 4.285 -19.111 1.00 72.19 165 THR A C 1
ATOM 1295 O O . THR A 1 165 ? 48.673 4.454 -19.546 1.00 72.19 165 THR A O 1
ATOM 1298 N N . GLY A 1 166 ? 47.167 4.778 -17.925 1.00 73.44 166 GLY A N 1
ATOM 1299 C CA . GLY A 1 166 ? 48.042 5.614 -17.097 1.00 73.44 166 GLY A CA 1
ATOM 1300 C C . GLY A 1 166 ? 49.309 4.905 -16.603 1.00 73.44 166 GLY A C 1
ATOM 1301 O O . GLY A 1 166 ? 50.363 5.535 -16.508 1.00 73.44 166 GLY A O 1
ATOM 1302 N N . ARG A 1 167 ? 49.237 3.596 -16.318 1.00 70.31 167 ARG A N 1
ATOM 1303 C CA . ARG A 1 167 ? 50.403 2.803 -15.892 1.00 70.31 167 ARG A CA 1
ATOM 1304 C C . ARG A 1 167 ? 51.337 2.527 -17.072 1.00 70.31 167 ARG A C 1
ATOM 1306 O O . ARG A 1 167 ? 52.527 2.805 -16.976 1.00 70.31 167 ARG A O 1
ATOM 1313 N N . GLN A 1 168 ? 50.769 2.104 -18.201 1.00 73.38 168 GLN A N 1
ATOM 1314 C CA . GLN A 1 168 ? 51.505 1.858 -19.446 1.00 73.38 168 GLN A CA 1
ATOM 1315 C C . GLN A 1 168 ? 52.214 3.125 -19.957 1.00 73.38 168 GLN A C 1
ATOM 1317 O O . GLN A 1 168 ? 53.379 3.080 -20.335 1.00 73.38 168 GLN A O 1
ATOM 1322 N N . MET A 1 169 ? 51.553 4.286 -19.894 1.00 75.75 169 MET A N 1
ATOM 1323 C CA . MET A 1 169 ? 52.134 5.576 -20.294 1.00 75.75 169 MET A CA 1
ATOM 1324 C C . MET A 1 169 ? 53.306 6.012 -19.399 1.00 75.75 169 MET A C 1
ATOM 1326 O O . MET A 1 169 ? 54.273 6.588 -19.896 1.00 75.75 169 MET A O 1
ATOM 1330 N N . LYS A 1 170 ? 53.255 5.732 -18.087 1.00 76.12 170 LYS A N 1
ATOM 1331 C CA . LYS A 1 170 ? 54.376 6.011 -17.171 1.00 76.12 170 LYS A CA 1
ATOM 1332 C C . LYS A 1 170 ? 55.588 5.124 -17.457 1.00 76.12 170 LYS A C 1
ATOM 1334 O O . LYS A 1 170 ? 56.701 5.633 -17.432 1.00 76.12 170 LYS A O 1
ATOM 1339 N N . GLU A 1 171 ? 55.374 3.844 -17.752 1.00 78.00 171 GLU A N 1
ATOM 1340 C CA . GLU A 1 171 ? 56.448 2.901 -18.099 1.00 78.00 171 GLU A CA 1
ATOM 1341 C C . GLU A 1 171 ? 57.121 3.256 -19.436 1.00 78.00 171 GLU A C 1
ATOM 1343 O O . GLU A 1 171 ? 58.343 3.186 -19.539 1.00 78.00 171 GLU A O 1
ATOM 1348 N N . ILE A 1 172 ? 56.355 3.713 -20.436 1.00 79.12 172 ILE A N 1
ATOM 1349 C CA . ILE A 1 172 ? 56.903 4.183 -21.723 1.00 79.12 172 ILE A CA 1
ATOM 1350 C C . ILE A 1 172 ? 57.749 5.448 -21.542 1.00 79.12 172 ILE A C 1
ATOM 1352 O O . ILE A 1 172 ? 58.790 5.577 -22.168 1.00 79.12 172 ILE A O 1
ATOM 1356 N N . ARG A 1 173 ? 57.325 6.374 -20.675 1.00 71.19 173 ARG A N 1
ATOM 1357 C CA . ARG A 1 173 ? 58.019 7.652 -20.440 1.00 71.19 173 ARG A CA 1
ATOM 1358 C C . ARG A 1 173 ? 59.307 7.514 -19.606 1.00 71.19 173 ARG A C 1
ATOM 1360 O O . ARG A 1 173 ? 60.051 8.483 -19.492 1.00 71.19 173 ARG A O 1
ATOM 1367 N N . GLN A 1 174 ? 59.533 6.356 -18.982 1.00 70.69 174 GLN A N 1
ATOM 1368 C CA . GLN A 1 174 ? 60.737 6.041 -18.199 1.00 70.69 174 GLN A CA 1
ATOM 1369 C C . GLN A 1 174 ? 61.789 5.236 -18.985 1.00 70.69 174 GLN A C 1
ATOM 1371 O O . GLN A 1 174 ? 62.863 4.976 -18.444 1.00 70.69 174 GLN A O 1
ATOM 1376 N N . LYS A 1 175 ? 61.492 4.845 -20.230 1.00 53.19 175 LYS A N 1
ATOM 1377 C CA . LYS A 1 175 ? 62.465 4.334 -21.206 1.00 53.19 175 LYS A CA 1
ATOM 1378 C C . LYS A 1 175 ? 62.916 5.452 -22.136 1.00 53.19 175 LYS A C 1
ATOM 1380 O O . LYS A 1 175 ? 64.070 5.355 -22.600 1.00 53.19 175 LYS A O 1
#

pLDDT: mean 83.6, std 13.18, range [40.31, 97.5]

Radius of gyration: 23.18 Å; Cα contacts (8 Å, |Δi|>4): 283; chains: 1; bounding box: 85×32×48 Å

Secondary structure (DSSP, 8-state):
----SPPEEEEEEE-STTS--EEEEEEE-SSHHHHHHHHHHHH-SSS--SEEEEEEGGG-EEEEHHHHHHSPPP---S---S--EEEEEEEE-STTS-EEEEEEEEESSHHHHHHHHHHH---S--SEEEEEEGGG-EE--TTS---TT---TT-----GGG--HHHHHHHHHT-

Nearest PDB structures (foldseek):
  4iit-assembly1_B-2  TM=8.403E-01  e=2.180E-03  Klebsiella pneumoniae subsp. pneumoniae MGH 78578
  3egr-assembly1_B-2  TM=8.712E-01  e=3.116E-03  Cupriavidus pinatubonensis JMP134
  9cai-assembly1_CS  TM=2.514E-01  e=3.432E-01  Caenorhabditis elegans
  8fkp-assembly1_LC  TM=2.132E-01  e=6.606E-01  Homo sapiens
  6anz-assembly1_A-2  TM=3.837E-01  e=9.618E+00  Neisseria gonorrhoeae NCCP11945

Mean predicted aligned error: 10.11 Å